Protein AF-A0A2H9T7A6-F1 (afdb_monomer_lite)

pLDDT: mean 79.47, std 16.77, range [41.09, 92.31]

Radius of gyration: 16.06 Å; chains: 1; bounding box: 26×33×52 Å

Foldseek 3Di:
DKWKAFPVPRDTAFDFQDDDDDDPQKGFPVRTPDGPDDQVLVVADAQDFGADPVRFGQAGRRPGITGGDPPGIDMDDDNPCPPVPPDPPPDPDDDDD

Structure (mmCIF, N/CA/C/O backbone):
data_AF-A0A2H9T7A6-F1
#
_entry.id   AF-A0A2H9T7A6-F1
#
loop_
_atom_site.group_PDB
_atom_site.id
_atom_site.type_symbol
_atom_site.label_atom_id
_atom_site.label_alt_id
_atom_site.label_comp_id
_atom_site.label_asym_id
_atom_site.label_entity_id
_atom_site.label_seq_id
_atom_site.pdbx_PDB_ins_code
_atom_site.Cartn_x
_atom_site.Cartn_y
_atom_site.Cartn_z
_atom_site.occupancy
_atom_site.B_iso_or_equiv
_atom_site.auth_seq_id
_atom_site.auth_comp_id
_atom_site.auth_asym_id
_atom_site.auth_atom_id
_atom_site.pdbx_PDB_model_num
ATOM 1 N N . MET A 1 1 ? -7.240 11.353 -5.476 1.00 84.56 1 MET A N 1
ATOM 2 C CA . MET A 1 1 ? -6.444 10.662 -4.436 1.00 84.56 1 MET A CA 1
ATOM 3 C C . MET A 1 1 ? -7.002 9.253 -4.257 1.00 84.56 1 MET A C 1
ATOM 5 O O . MET A 1 1 ? -8.219 9.122 -4.288 1.00 84.56 1 MET A O 1
ATOM 9 N N . LEU A 1 2 ? -6.183 8.209 -4.085 1.00 88.75 2 LEU A N 1
ATOM 10 C CA . LEU A 1 2 ? -6.685 6.839 -3.884 1.00 88.75 2 LEU A CA 1
ATOM 11 C C . LEU A 1 2 ? -6.416 6.329 -2.473 1.00 88.75 2 LEU A C 1
ATOM 13 O O . LEU A 1 2 ? -5.403 6.653 -1.866 1.00 88.75 2 LEU A O 1
ATOM 17 N N . VAL A 1 3 ? -7.326 5.514 -1.955 1.00 91.06 3 VAL A N 1
ATOM 18 C CA . VAL A 1 3 ? -7.162 4.806 -0.685 1.00 91.06 3 VAL A CA 1
ATOM 19 C C . VAL A 1 3 ? -7.095 3.321 -0.979 1.00 91.06 3 VAL A C 1
ATOM 21 O O . VAL A 1 3 ? -8.037 2.759 -1.536 1.00 91.06 3 VAL A O 1
ATOM 24 N N . PHE A 1 4 ? -5.989 2.699 -0.591 1.00 91.25 4 PHE A N 1
ATOM 25 C CA . PHE A 1 4 ? -5.806 1.259 -0.661 1.00 91.25 4 PHE A CA 1
ATOM 26 C C . PHE A 1 4 ? -6.459 0.603 0.552 1.00 91.25 4 PHE A C 1
ATOM 28 O O . PHE A 1 4 ? -6.338 1.087 1.679 1.00 91.25 4 PHE A O 1
ATOM 35 N N . LYS A 1 5 ? -7.159 -0.499 0.316 1.00 92.12 5 LYS A N 1
ATOM 36 C CA . LYS A 1 5 ? -7.799 -1.341 1.323 1.00 92.12 5 LYS A CA 1
ATOM 37 C C . LYS A 1 5 ? -7.406 -2.793 1.092 1.00 92.12 5 LYS A C 1
ATOM 39 O O . LYS A 1 5 ? -7.187 -3.197 -0.045 1.00 92.12 5 LYS A O 1
ATOM 44 N N . CYS A 1 6 ? -7.341 -3.581 2.154 1.00 92.25 6 CYS A N 1
ATOM 45 C CA . CYS A 1 6 ? -7.145 -5.024 2.034 1.00 92.25 6 CYS A CA 1
ATOM 46 C C . CYS A 1 6 ? -8.418 -5.694 1.495 1.00 92.25 6 CYS A C 1
ATOM 48 O O . CYS A 1 6 ? -9.505 -5.387 1.978 1.00 92.25 6 CYS A O 1
ATOM 50 N N . VAL A 1 7 ? -8.303 -6.637 0.554 1.00 92.31 7 VAL A N 1
ATOM 51 C CA . VAL A 1 7 ? -9.468 -7.402 0.057 1.00 92.31 7 VAL A CA 1
ATOM 52 C C . VAL A 1 7 ? -10.090 -8.263 1.163 1.00 92.31 7 VAL A C 1
ATOM 54 O O . VAL A 1 7 ? -11.312 -8.343 1.253 1.00 92.31 7 VAL A O 1
ATOM 57 N N . LYS A 1 8 ? -9.267 -8.863 2.036 1.00 91.38 8 LYS A N 1
ATOM 58 C CA . LYS A 1 8 ? -9.741 -9.770 3.096 1.00 91.38 8 LYS A CA 1
ATOM 59 C C . LYS A 1 8 ? -10.437 -9.033 4.240 1.00 91.38 8 LYS A C 1
ATOM 61 O O . LYS A 1 8 ? -11.605 -9.279 4.510 1.00 91.38 8 LYS A O 1
ATOM 66 N N . CYS A 1 9 ? -9.736 -8.115 4.909 1.00 92.19 9 CYS A N 1
ATOM 67 C CA . CYS A 1 9 ? -10.268 -7.442 6.101 1.00 92.19 9 CYS A CA 1
ATOM 68 C C . CYS A 1 9 ? -10.946 -6.096 5.814 1.00 92.19 9 CYS A C 1
ATOM 70 O O . CYS A 1 9 ? -11.487 -5.482 6.729 1.00 92.19 9 CYS A O 1
ATOM 72 N N . LYS A 1 10 ? -10.883 -5.587 4.573 1.00 89.56 10 LYS A N 1
ATOM 73 C CA . LYS A 1 10 ? -11.449 -4.291 4.141 1.00 89.56 10 LYS A CA 1
ATOM 74 C C . LYS A 1 10 ? -10.921 -3.059 4.897 1.00 89.56 10 LYS A C 1
ATOM 76 O O . LYS A 1 10 ? -11.336 -1.935 4.594 1.00 89.56 10 LYS A O 1
ATOM 81 N N . LYS A 1 11 ? -9.962 -3.232 5.817 1.00 91.56 11 LYS A N 1
ATOM 82 C CA . LYS A 1 11 ? -9.252 -2.142 6.497 1.00 91.56 11 LYS A CA 1
ATOM 83 C C . LYS A 1 11 ? -8.457 -1.314 5.489 1.00 91.56 11 LYS A C 1
ATOM 85 O O . LYS A 1 11 ? -7.955 -1.829 4.487 1.00 91.56 11 LYS A O 1
ATOM 90 N N . LYS A 1 12 ? -8.335 -0.018 5.776 1.00 91.69 12 LYS A N 1
ATOM 91 C CA . LYS A 1 12 ? -7.516 0.921 5.000 1.00 91.69 12 LYS A CA 1
ATOM 92 C C . LYS A 1 12 ? -6.041 0.622 5.263 1.00 91.69 12 LYS A C 1
ATOM 94 O O . LYS A 1 12 ? -5.666 0.427 6.412 1.00 91.69 12 LYS A O 1
ATOM 99 N N . LEU A 1 13 ? -5.241 0.574 4.204 1.00 91.56 13 LEU A N 1
ATOM 100 C CA . LEU A 1 13 ? -3.798 0.338 4.254 1.00 91.56 13 LEU A CA 1
ATOM 101 C C . LEU A 1 13 ? -3.072 1.687 4.228 1.00 91.56 13 LEU A C 1
ATOM 103 O O . LEU A 1 13 ? -2.489 2.111 5.218 1.00 91.56 13 LEU A O 1
ATOM 107 N N . TRP A 1 14 ? -3.202 2.419 3.121 1.00 91.81 14 TRP A N 1
ATOM 108 C CA . TRP A 1 14 ? -2.609 3.744 2.953 1.00 91.81 14 TRP A CA 1
ATOM 109 C C . TRP A 1 14 ? -3.363 4.599 1.935 1.00 91.81 14 TRP A C 1
ATOM 111 O O . TRP A 1 14 ? -4.179 4.116 1.141 1.00 91.81 14 TRP A O 1
ATOM 121 N N . ARG A 1 15 ? -3.082 5.900 1.961 1.00 91.12 15 ARG A N 1
ATOM 122 C CA . ARG A 1 15 ? -3.543 6.884 0.980 1.00 91.12 15 ARG A CA 1
ATOM 123 C C . ARG A 1 15 ? -2.418 7.169 -0.016 1.00 91.12 15 ARG A C 1
ATOM 125 O O . ARG A 1 15 ? -1.314 7.497 0.395 1.00 91.12 15 ARG A O 1
ATOM 132 N N . TYR A 1 16 ? -2.714 7.060 -1.306 1.00 90.56 16 TYR A N 1
ATOM 133 C CA . TYR A 1 16 ? -1.749 7.154 -2.398 1.00 90.56 16 TYR A CA 1
ATOM 134 C C . TYR A 1 16 ? -2.146 8.209 -3.434 1.00 90.56 16 TYR A C 1
ATOM 136 O O . TYR A 1 16 ? -3.267 8.197 -3.969 1.00 90.56 16 TYR A O 1
ATOM 144 N N . GLU A 1 17 ? -1.201 9.085 -3.768 1.00 88.12 17 GLU A N 1
ATOM 145 C CA . GLU A 1 17 ? -1.359 10.056 -4.845 1.00 88.12 17 GLU A CA 1
ATOM 146 C C . GLU A 1 17 ? -1.083 9.403 -6.207 1.00 88.12 17 GLU A C 1
ATOM 148 O O . GLU A 1 17 ? 0.049 9.292 -6.683 1.00 88.12 17 GLU A O 1
ATOM 153 N N . LYS A 1 18 ? -2.156 8.966 -6.873 1.00 84.50 18 LYS A N 1
ATOM 154 C CA . LYS A 1 18 ? -2.068 8.460 -8.243 1.00 84.50 18 LYS A CA 1
ATOM 155 C C . LYS A 1 18 ? -1.945 9.611 -9.243 1.00 84.50 18 LYS A C 1
ATOM 157 O O . LYS A 1 18 ? -2.895 10.369 -9.429 1.00 84.50 18 LYS A O 1
ATOM 162 N N . ILE A 1 19 ? -0.833 9.632 -9.974 1.00 83.12 19 ILE A N 1
ATOM 163 C CA . ILE A 1 19 ? -0.571 10.552 -11.087 1.00 83.12 19 ILE A CA 1
ATOM 164 C C . ILE A 1 19 ? -0.774 9.806 -12.420 1.00 83.12 19 ILE A C 1
ATOM 166 O O . ILE A 1 19 ? -0.406 8.638 -12.553 1.00 83.12 19 ILE A O 1
ATOM 170 N N . GLY A 1 20 ? -1.396 10.458 -13.405 1.00 76.06 20 GLY A N 1
ATOM 171 C CA . GLY A 1 20 ? -1.549 9.934 -14.769 1.00 76.06 20 GLY A CA 1
ATOM 172 C C . GLY A 1 20 ? -2.657 8.887 -14.991 1.00 76.06 20 GLY A C 1
ATOM 173 O O . GLY A 1 20 ? -3.411 8.486 -14.090 1.00 76.06 20 GLY A O 1
ATOM 174 N N . LYS A 1 21 ? -2.775 8.444 -16.247 1.00 68.94 21 LYS A N 1
ATOM 175 C CA . LYS A 1 21 ? -3.700 7.396 -16.713 1.00 68.94 21 LYS A CA 1
ATOM 176 C C . LYS A 1 21 ? -2.902 6.085 -16.842 1.00 68.94 21 LYS A C 1
ATOM 178 O O . LYS A 1 21 ? -1.843 6.091 -17.446 1.00 68.94 21 LYS A O 1
ATOM 183 N N . GLY A 1 22 ? -3.356 5.009 -16.196 1.00 78.81 22 GLY A N 1
ATOM 184 C CA . GLY A 1 22 ? -2.640 3.723 -16.124 1.00 78.81 22 GLY A CA 1
ATOM 185 C C . GLY A 1 22 ? -2.936 2.956 -14.832 1.00 78.81 22 GLY A C 1
ATOM 186 O O . GLY A 1 22 ? -3.420 3.564 -13.870 1.00 78.81 22 GLY A O 1
ATOM 187 N N . ASP A 1 23 ? -2.650 1.657 -14.816 1.00 80.44 23 ASP A N 1
ATOM 188 C CA . ASP A 1 23 ? -2.846 0.782 -13.655 1.00 80.44 23 ASP A CA 1
ATOM 189 C C . ASP A 1 23 ? -1.775 0.982 -12.582 1.00 80.44 23 ASP A C 1
ATOM 191 O O . ASP A 1 23 ? -0.652 1.411 -12.854 1.00 80.44 23 ASP A O 1
ATOM 195 N N . ILE A 1 24 ? -2.114 0.647 -11.337 1.00 81.94 24 ILE A N 1
ATOM 196 C CA . ILE A 1 24 ? -1.193 0.775 -10.206 1.00 81.94 24 ILE A CA 1
ATOM 197 C C . ILE A 1 24 ? -0.487 -0.557 -9.990 1.00 81.94 24 ILE A C 1
ATOM 199 O O . ILE A 1 24 ? -0.897 -1.391 -9.190 1.00 81.94 24 ILE A O 1
ATOM 203 N N . VAL A 1 25 ? 0.586 -0.758 -10.748 1.00 85.56 25 VAL A N 1
ATOM 204 C CA . VAL A 1 25 ? 1.476 -1.916 -10.576 1.00 85.56 25 VAL A CA 1
ATOM 205 C C . VAL A 1 25 ? 2.529 -1.627 -9.503 1.00 85.56 25 VAL A C 1
ATOM 207 O O . VAL A 1 25 ? 2.878 -2.497 -8.707 1.00 85.56 25 VAL A O 1
ATOM 210 N N . ARG A 1 26 ? 3.009 -0.378 -9.459 1.00 89.00 26 ARG A N 1
ATOM 211 C CA . ARG A 1 26 ? 4.060 0.086 -8.549 1.00 89.00 26 ARG A CA 1
ATOM 212 C C . ARG A 1 26 ? 3.550 1.247 -7.708 1.00 89.00 26 ARG A C 1
ATOM 214 O O . ARG A 1 26 ? 3.075 2.247 -8.246 1.00 89.00 26 ARG A O 1
ATOM 221 N N . VAL A 1 27 ? 3.670 1.116 -6.394 1.00 90.19 27 VAL A N 1
ATOM 222 C CA . VAL A 1 27 ? 3.318 2.156 -5.424 1.00 90.19 27 VAL A CA 1
ATOM 223 C C . VAL A 1 27 ? 4.615 2.729 -4.870 1.00 90.19 27 VAL A C 1
ATOM 225 O O . VAL A 1 27 ? 5.287 2.101 -4.062 1.00 90.19 27 VAL A O 1
ATOM 228 N N . HIS A 1 28 ? 4.992 3.916 -5.333 1.00 90.31 28 HIS A N 1
ATOM 229 C CA . HIS A 1 28 ? 6.166 4.628 -4.823 1.00 90.31 28 HIS A CA 1
ATOM 230 C C . HIS A 1 28 ? 5.923 5.100 -3.389 1.00 90.31 28 HIS A C 1
ATOM 232 O O . HIS A 1 28 ? 4.896 5.737 -3.143 1.00 90.31 28 HIS A O 1
ATOM 238 N N . LYS A 1 29 ? 6.864 4.817 -2.476 1.00 88.12 29 LYS A N 1
ATOM 239 C CA . LYS A 1 29 ? 6.738 5.168 -1.051 1.00 88.12 29 LYS A CA 1
ATOM 240 C C . LYS A 1 29 ? 6.596 6.680 -0.843 1.00 88.12 29 LYS A C 1
ATOM 242 O O . LYS A 1 29 ? 5.742 7.109 -0.083 1.0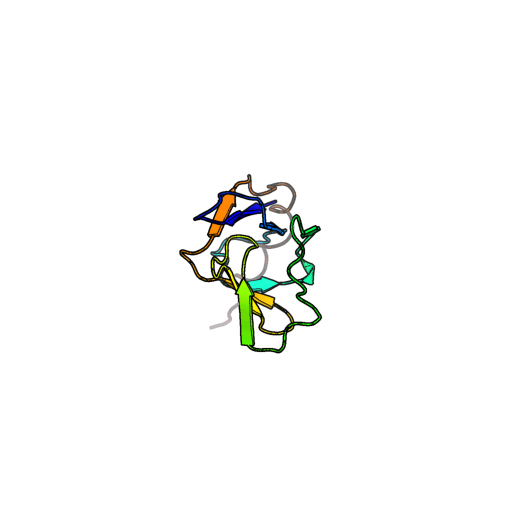0 88.12 29 LYS A O 1
ATOM 247 N N . GLU A 1 30 ? 7.315 7.474 -1.633 1.00 88.88 30 GLU A N 1
ATOM 248 C CA . GLU A 1 30 ? 7.270 8.948 -1.628 1.00 88.88 30 GLU A CA 1
ATOM 249 C C . GLU A 1 30 ? 5.882 9.543 -1.920 1.00 88.88 30 GLU A C 1
ATOM 251 O O . GLU A 1 30 ? 5.585 10.664 -1.526 1.00 88.88 30 GLU A O 1
ATOM 256 N N . ARG A 1 31 ? 5.015 8.806 -2.628 1.00 88.50 31 ARG A N 1
ATOM 257 C CA . ARG A 1 31 ? 3.652 9.253 -2.980 1.00 88.50 31 ARG A CA 1
ATOM 258 C C . ARG A 1 31 ? 2.592 8.711 -2.021 1.00 88.50 31 ARG A C 1
ATOM 260 O O . ARG A 1 31 ? 1.391 8.812 -2.296 1.00 88.50 31 ARG A O 1
ATOM 267 N N . ILE A 1 32 ? 3.017 8.052 -0.945 1.00 90.44 32 ILE A N 1
ATOM 268 C CA . ILE A 1 32 ? 2.128 7.603 0.115 1.00 90.44 32 ILE A CA 1
ATOM 269 C C . ILE A 1 32 ? 1.982 8.749 1.110 1.00 90.44 32 ILE A C 1
ATOM 271 O O . ILE A 1 32 ? 2.869 9.030 1.902 1.00 90.44 32 ILE A O 1
ATOM 275 N N . ASN A 1 33 ? 0.823 9.400 1.084 1.00 89.44 33 ASN A N 1
ATOM 276 C CA . ASN A 1 33 ? 0.566 10.565 1.930 1.00 89.44 33 ASN A CA 1
ATOM 277 C C . ASN A 1 33 ? 0.281 10.176 3.383 1.00 89.44 33 ASN A C 1
ATOM 279 O O . ASN A 1 33 ? 0.384 11.010 4.276 1.00 89.44 33 ASN A O 1
ATOM 283 N N . ARG A 1 34 ? -0.211 8.953 3.612 1.00 90.00 34 ARG A N 1
ATOM 284 C CA . ARG A 1 34 ? -0.597 8.479 4.944 1.00 90.00 34 ARG A CA 1
ATOM 285 C C . ARG A 1 34 ? -0.666 6.962 4.988 1.00 90.00 34 ARG A C 1
ATOM 287 O O . ARG A 1 34 ? -1.374 6.373 4.168 1.00 90.00 34 ARG A O 1
ATOM 294 N N . PHE A 1 35 ? -0.046 6.367 5.998 1.00 90.38 35 PHE A N 1
ATOM 295 C CA . PHE A 1 35 ? -0.278 4.985 6.408 1.00 90.38 35 PHE A CA 1
ATOM 296 C C . PHE A 1 35 ? -1.389 4.937 7.468 1.00 90.38 35 PHE A C 1
ATOM 298 O O . PHE A 1 35 ? -1.520 5.846 8.287 1.00 90.38 35 PHE A O 1
ATOM 305 N N . PHE A 1 36 ? -2.256 3.927 7.390 1.00 90.06 36 PHE A N 1
ATOM 306 C CA . PHE A 1 36 ? -3.327 3.678 8.366 1.00 90.06 36 PHE A CA 1
ATOM 307 C C . PHE A 1 36 ? -3.036 2.470 9.266 1.00 90.06 36 PHE A C 1
ATOM 309 O O . PHE A 1 36 ? -3.811 2.221 10.182 1.00 90.06 36 PHE A O 1
ATOM 316 N N . GLN A 1 37 ? -1.978 1.718 8.966 1.00 87.62 37 GLN A N 1
ATOM 317 C CA . GLN A 1 37 ? -1.469 0.577 9.728 1.00 87.62 37 GLN A CA 1
ATOM 318 C C . GLN A 1 37 ? 0.058 0.667 9.724 1.00 87.62 37 GLN A C 1
ATOM 320 O O . GLN A 1 37 ? 0.631 1.231 8.781 1.00 87.62 37 GLN A O 1
ATOM 325 N N . ASP A 1 38 ? 0.695 0.078 10.729 1.00 85.94 38 ASP A N 1
ATOM 326 C CA . ASP A 1 38 ? 2.148 -0.023 10.809 1.00 85.94 38 ASP A CA 1
ATOM 327 C C . ASP A 1 38 ? 2.639 -1.228 10.003 1.00 85.94 38 ASP A C 1
ATOM 329 O O . ASP A 1 38 ? 2.402 -2.385 10.338 1.00 85.94 38 ASP A O 1
ATOM 333 N N . PHE A 1 39 ? 3.299 -0.943 8.880 1.00 81.69 39 PHE A N 1
ATOM 334 C CA . PHE A 1 39 ? 3.830 -1.962 7.966 1.00 81.69 39 PHE A CA 1
ATOM 335 C C . PHE A 1 39 ? 5.343 -2.175 8.110 1.00 81.69 39 PHE A C 1
ATOM 337 O O . PHE A 1 39 ? 5.895 -2.970 7.352 1.00 81.69 39 PHE A O 1
ATOM 344 N N . HIS A 1 40 ? 6.014 -1.430 9.000 1.00 82.62 40 HIS A N 1
ATOM 345 C CA . HIS A 1 40 ? 7.470 -1.476 9.217 1.00 82.62 40 HIS A CA 1
ATOM 346 C C . HIS A 1 40 ? 8.286 -1.480 7.905 1.00 82.62 40 HIS A C 1
ATOM 348 O O . HIS A 1 40 ? 9.258 -2.210 7.740 1.00 82.62 40 HIS A O 1
ATOM 354 N N . LEU A 1 41 ? 7.872 -0.670 6.919 1.00 79.62 41 LEU A N 1
ATOM 355 C CA . LEU A 1 41 ? 8.418 -0.710 5.549 1.00 79.62 41 LEU A CA 1
ATOM 356 C C . LEU A 1 41 ? 9.902 -0.340 5.437 1.00 79.62 41 LEU A C 1
ATOM 358 O O . LEU A 1 41 ? 10.495 -0.582 4.380 1.00 79.62 41 LEU A O 1
ATOM 362 N N . GLU A 1 42 ? 10.448 0.315 6.458 1.00 79.00 42 GLU A N 1
ATOM 363 C CA . GLU A 1 42 ? 11.856 0.711 6.553 1.00 79.00 42 GLU A CA 1
ATOM 364 C C . GLU A 1 42 ? 12.725 -0.416 7.116 1.00 79.00 42 GLU A C 1
ATOM 366 O O . GLU A 1 42 ? 13.861 -0.581 6.687 1.00 79.00 42 GLU A O 1
ATOM 371 N N . GLU A 1 43 ? 12.168 -1.239 8.005 1.00 83.31 43 GLU A N 1
ATOM 372 C CA . GLU A 1 43 ? 12.852 -2.385 8.617 1.00 83.31 43 GLU A CA 1
ATOM 373 C C . GLU A 1 43 ? 12.824 -3.624 7.710 1.00 83.31 43 GLU A C 1
ATOM 375 O O . GLU A 1 43 ? 13.656 -4.523 7.825 1.00 83.31 43 GLU A O 1
ATOM 380 N N . LEU A 1 44 ? 11.859 -3.688 6.787 1.00 83.88 44 LEU A N 1
ATOM 381 C CA . LEU A 1 44 ? 11.715 -4.818 5.880 1.00 83.88 44 LEU A CA 1
ATOM 382 C C . LEU A 1 44 ? 12.850 -4.862 4.840 1.00 83.88 44 LEU A C 1
ATOM 384 O O . LEU A 1 44 ? 13.025 -3.893 4.091 1.00 83.88 44 LEU A O 1
ATOM 388 N N . PRO A 1 45 ? 13.539 -6.009 4.678 1.00 88.00 45 PRO A N 1
ATOM 389 C CA . PRO A 1 45 ? 14.544 -6.163 3.639 1.00 88.00 45 PRO A CA 1
ATOM 390 C C . PRO A 1 45 ? 13.940 -6.016 2.237 1.00 88.00 45 PRO A C 1
ATOM 392 O O . PRO A 1 45 ? 12.726 -6.126 2.014 1.00 88.00 45 PRO A O 1
ATOM 395 N N . ILE A 1 46 ? 14.812 -5.763 1.263 1.00 87.38 46 ILE A N 1
ATOM 396 C CA . ILE A 1 46 ? 14.431 -5.768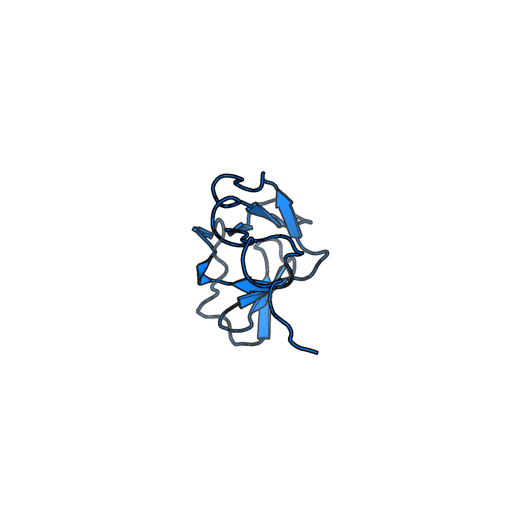 -0.150 1.00 87.38 46 ILE A CA 1
ATOM 397 C C . ILE A 1 46 ? 13.890 -7.165 -0.488 1.00 87.38 46 ILE A C 1
ATOM 399 O O . ILE A 1 46 ? 14.409 -8.175 -0.027 1.00 87.38 46 ILE A O 1
ATOM 403 N N . ASP A 1 47 ? 12.809 -7.205 -1.259 1.00 86.94 47 ASP A N 1
ATOM 404 C CA . ASP A 1 47 ? 12.017 -8.384 -1.618 1.00 86.94 47 ASP A CA 1
ATOM 405 C C . ASP A 1 47 ? 11.146 -9.014 -0.523 1.00 86.94 47 ASP A C 1
ATOM 407 O O . ASP A 1 47 ? 10.386 -9.950 -0.799 1.00 86.94 47 ASP A O 1
ATOM 411 N N . ALA A 1 48 ? 11.123 -8.434 0.680 1.00 90.25 48 ALA A N 1
ATOM 412 C CA . ALA A 1 48 ? 10.220 -8.875 1.735 1.00 90.25 48 ALA A CA 1
ATOM 413 C C . ALA A 1 48 ? 8.741 -8.705 1.354 1.00 90.25 48 ALA A C 1
ATOM 415 O O . ALA A 1 48 ? 8.335 -7.738 0.698 1.00 90.25 48 ALA A O 1
ATOM 416 N N . ARG A 1 49 ? 7.904 -9.642 1.808 1.00 90.38 49 ARG A N 1
ATOM 417 C CA . ARG A 1 49 ? 6.449 -9.567 1.638 1.00 90.38 49 ARG A CA 1
ATOM 418 C C . ARG A 1 49 ? 5.864 -8.582 2.642 1.00 90.38 49 ARG A C 1
ATOM 420 O O . ARG A 1 49 ? 6.106 -8.689 3.837 1.00 90.38 49 ARG A O 1
ATOM 427 N N . ILE A 1 50 ? 5.040 -7.668 2.152 1.00 90.19 50 ILE A N 1
ATOM 428 C CA . ILE A 1 50 ? 4.280 -6.731 2.972 1.00 90.19 50 ILE A CA 1
ATOM 429 C C . ILE A 1 50 ? 2.962 -7.399 3.323 1.00 90.19 50 ILE A C 1
ATOM 431 O O . ILE A 1 50 ? 2.140 -7.695 2.447 1.00 90.19 50 ILE A O 1
ATOM 435 N N . LEU A 1 51 ? 2.779 -7.640 4.613 1.00 90.44 51 LEU A N 1
ATOM 436 C CA . LEU A 1 51 ? 1.582 -8.248 5.162 1.00 90.44 51 LEU A CA 1
ATOM 437 C C . LEU A 1 51 ? 0.697 -7.163 5.772 1.00 90.44 51 LEU A C 1
ATOM 439 O O . LEU A 1 51 ? 1.174 -6.214 6.383 1.00 90.44 51 LEU A O 1
ATOM 443 N N . CYS A 1 52 ? -0.609 -7.298 5.587 1.00 89.69 52 CYS A N 1
ATOM 444 C CA . CYS A 1 52 ? -1.579 -6.575 6.399 1.00 89.69 52 CYS A CA 1
ATOM 445 C C . CYS A 1 52 ? -1.647 -7.213 7.792 1.00 89.69 52 CYS A C 1
ATOM 447 O O . CYS A 1 52 ? -1.402 -8.409 7.918 1.00 89.69 52 CYS A O 1
ATOM 449 N N . GLU A 1 53 ? -2.099 -6.467 8.803 1.00 87.69 53 GLU A N 1
ATOM 450 C CA . GLU A 1 53 ? -2.373 -6.981 10.161 1.00 87.69 53 GLU A CA 1
ATOM 451 C C . GLU A 1 53 ? -3.245 -8.250 10.180 1.00 87.69 53 GLU A C 1
ATOM 453 O O . GLU A 1 53 ? -3.172 -9.056 11.096 1.00 87.69 53 GLU A O 1
ATOM 458 N N . CYS A 1 54 ? -4.085 -8.446 9.158 1.00 88.38 54 CYS A N 1
ATOM 459 C CA . CYS A 1 54 ? -4.909 -9.650 9.010 1.00 88.38 54 CYS A CA 1
ATOM 460 C C . CYS A 1 54 ? -4.171 -10.871 8.420 1.00 88.38 54 CYS A C 1
ATOM 462 O O . CYS A 1 54 ? -4.813 -11.871 8.110 1.00 88.38 54 CYS A O 1
ATOM 464 N N . GLY A 1 55 ? -2.864 -10.773 8.164 1.00 88.06 55 GLY A N 1
ATOM 465 C CA . GLY A 1 55 ? -2.047 -11.824 7.548 1.00 88.06 55 GLY A CA 1
ATOM 466 C C . GLY A 1 55 ? -2.136 -11.909 6.018 1.00 88.06 55 GLY A C 1
ATOM 467 O O . GLY A 1 55 ? -1.553 -12.805 5.413 1.00 88.06 55 GLY A O 1
ATOM 468 N N . ASN A 1 56 ? -2.860 -11.003 5.350 1.00 91.69 56 ASN A N 1
ATOM 469 C CA . ASN A 1 56 ? -2.938 -10.999 3.885 1.00 91.69 56 ASN A CA 1
ATOM 470 C C . ASN A 1 56 ? -1.681 -10.391 3.247 1.00 91.69 56 ASN A C 1
ATOM 472 O O . ASN A 1 56 ? -1.273 -9.298 3.638 1.00 91.69 56 ASN A O 1
ATOM 476 N N . SER A 1 57 ? -1.134 -11.029 2.210 1.00 90.31 57 SER A N 1
ATOM 477 C CA . SER A 1 57 ? -0.009 -10.492 1.442 1.00 90.31 57 SER A CA 1
ATOM 478 C C . SER A 1 57 ? -0.469 -9.395 0.485 1.00 90.31 57 SER A C 1
ATOM 480 O O . SER A 1 57 ? -1.1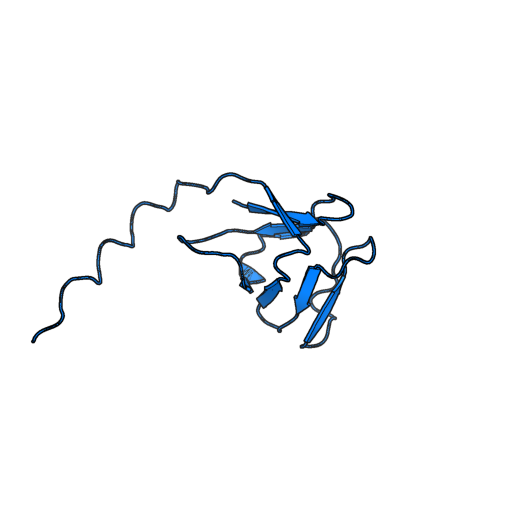58 -9.643 -0.499 1.00 90.31 57 SER A O 1
ATOM 482 N N . VAL A 1 58 ? -0.096 -8.150 0.776 1.00 90.38 58 VAL A N 1
ATOM 483 C CA . VAL A 1 58 ? -0.478 -6.976 -0.022 1.00 90.38 58 VAL A CA 1
ATOM 484 C C . VAL A 1 58 ? 0.446 -6.821 -1.232 1.00 90.38 58 VAL A C 1
ATOM 486 O O . VAL A 1 58 ? -0.009 -6.515 -2.337 1.00 90.38 58 VAL A O 1
ATOM 489 N N . GLY A 1 59 ? 1.737 -7.074 -1.052 1.00 90.62 59 GLY A N 1
ATOM 490 C CA . GLY A 1 59 ? 2.737 -6.928 -2.103 1.00 90.62 59 GLY A CA 1
ATOM 491 C C . GLY A 1 59 ? 4.142 -7.228 -1.601 1.00 90.62 59 GLY A C 1
ATOM 492 O O . GLY A 1 59 ? 4.307 -7.793 -0.523 1.00 90.62 59 GLY A O 1
ATOM 493 N N . ASN A 1 60 ? 5.146 -6.816 -2.367 1.00 91.75 60 ASN A N 1
ATOM 494 C CA . ASN A 1 60 ? 6.557 -6.980 -2.024 1.00 91.75 60 ASN A CA 1
ATOM 495 C C . ASN A 1 60 ? 7.254 -5.621 -1.944 1.00 91.75 60 ASN A C 1
ATOM 497 O O . ASN A 1 60 ? 7.037 -4.749 -2.791 1.00 91.75 60 ASN A O 1
ATOM 501 N N . ASN A 1 61 ? 8.115 -5.459 -0.944 1.00 91.69 61 ASN A N 1
ATOM 502 C CA . ASN A 1 61 ? 8.985 -4.304 -0.802 1.00 91.69 61 ASN A CA 1
ATOM 503 C C . ASN A 1 61 ? 10.124 -4.398 -1.822 1.00 91.69 61 ASN A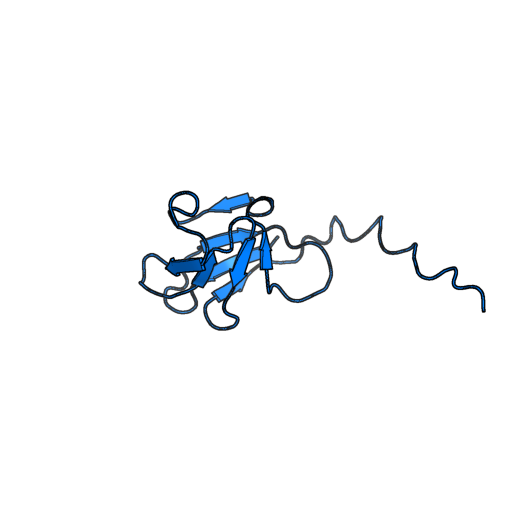 C 1
ATOM 505 O O . ASN A 1 61 ? 10.890 -5.350 -1.797 1.00 91.69 61 ASN A O 1
ATOM 509 N N . LYS A 1 62 ? 10.269 -3.418 -2.714 1.00 90.31 62 LYS A N 1
ATOM 510 C CA . LYS A 1 62 ? 11.396 -3.338 -3.663 1.00 90.31 62 LYS A CA 1
ATOM 511 C C . LYS A 1 62 ? 12.364 -2.204 -3.305 1.00 90.31 62 LYS A C 1
ATOM 513 O O . LYS A 1 62 ? 13.090 -1.712 -4.160 1.00 90.31 62 LYS A O 1
ATOM 518 N N . GLY A 1 63 ? 12.350 -1.754 -2.049 1.00 88.06 63 GLY A N 1
ATOM 519 C CA . GLY A 1 63 ? 13.142 -0.619 -1.579 1.00 88.06 63 GLY A CA 1
ATOM 520 C C . GLY A 1 63 ? 12.401 0.699 -1.791 1.00 88.06 63 GLY A C 1
ATOM 521 O O . GLY A 1 63 ? 11.736 1.178 -0.876 1.00 88.06 63 GLY A O 1
ATOM 522 N N . THR A 1 64 ? 12.462 1.268 -2.997 1.00 87.44 64 THR A N 1
ATOM 523 C CA . THR A 1 64 ? 11.880 2.595 -3.310 1.00 87.44 64 THR A CA 1
ATOM 524 C C . THR A 1 64 ? 10.377 2.557 -3.596 1.00 87.44 64 THR A C 1
ATOM 526 O O . THR A 1 64 ? 9.645 3.527 -3.374 1.00 87.44 64 THR A O 1
ATOM 529 N N . PHE A 1 65 ? 9.883 1.418 -4.075 1.00 90.56 65 PHE A N 1
ATOM 530 C CA . PHE A 1 65 ? 8.470 1.199 -4.347 1.00 90.56 65 PHE A CA 1
ATOM 531 C C . PHE A 1 65 ? 8.008 -0.153 -3.818 1.00 90.56 65 PHE A C 1
ATOM 533 O O . PHE A 1 65 ? 8.790 -1.062 -3.545 1.00 90.56 65 PHE A O 1
ATOM 540 N N . ILE A 1 66 ? 6.696 -0.276 -3.693 1.00 91.44 66 ILE A N 1
ATOM 541 C CA . ILE A 1 66 ? 6.002 -1.506 -3.355 1.00 91.44 66 ILE A CA 1
ATOM 542 C C . ILE A 1 66 ? 5.429 -2.082 -4.646 1.00 91.44 66 ILE A C 1
ATOM 544 O O . ILE A 1 66 ? 4.680 -1.411 -5.365 1.00 91.44 66 ILE A O 1
ATOM 548 N N . SER A 1 67 ? 5.794 -3.324 -4.949 1.00 91.75 67 SER A N 1
ATOM 549 C CA . SER A 1 67 ? 5.178 -4.092 -6.027 1.00 91.75 67 SER A CA 1
ATOM 550 C C . SER A 1 67 ? 3.874 -4.684 -5.513 1.00 91.75 67 SER A C 1
ATOM 552 O O . SER A 1 67 ? 3.890 -5.540 -4.630 1.00 91.75 67 SER A O 1
ATOM 554 N N . MET A 1 68 ? 2.744 -4.222 -6.038 1.00 89.81 68 MET A N 1
ATOM 555 C CA . MET A 1 68 ? 1.430 -4.641 -5.553 1.00 89.81 68 MET A CA 1
ATOM 556 C C . MET A 1 68 ? 0.972 -5.935 -6.227 1.00 89.81 68 MET A C 1
ATOM 558 O O . MET A 1 68 ? 1.087 -6.081 -7.444 1.00 89.81 68 MET A O 1
ATOM 562 N N . ALA A 1 69 ? 0.369 -6.846 -5.463 1.00 88.19 69 ALA A N 1
ATOM 563 C CA . ALA A 1 69 ? -0.299 -8.013 -6.034 1.00 88.19 69 ALA A CA 1
ATOM 564 C C . ALA A 1 69 ? -1.720 -7.628 -6.489 1.00 88.19 69 ALA A C 1
ATOM 566 O O . ALA A 1 69 ? -2.541 -7.232 -5.670 1.00 88.19 69 ALA A O 1
ATOM 567 N N . LYS A 1 70 ? -2.038 -7.733 -7.789 1.00 80.19 70 LYS A N 1
ATOM 568 C CA . LYS A 1 70 ? -3.301 -7.220 -8.377 1.00 80.19 70 LYS A CA 1
ATOM 569 C C . LYS A 1 70 ? -4.595 -7.677 -7.673 1.00 80.19 70 LYS A C 1
ATOM 571 O O . LYS A 1 70 ? -5.571 -6.940 -7.713 1.00 80.19 70 LYS A O 1
ATOM 576 N N . ASN A 1 71 ? -4.591 -8.829 -6.998 1.00 85.81 71 ASN A N 1
ATOM 577 C CA . ASN A 1 71 ? -5.771 -9.408 -6.339 1.00 85.81 71 ASN A CA 1
ATOM 578 C C . ASN A 1 71 ? -5.740 -9.322 -4.800 1.00 85.81 71 ASN A C 1
ATOM 580 O O . ASN A 1 71 ? -6.586 -9.914 -4.135 1.00 85.81 71 ASN A O 1
ATOM 584 N N . SER A 1 72 ? -4.768 -8.624 -4.205 1.00 87.00 72 SER A N 1
ATOM 585 C CA . SER A 1 72 ? -4.642 -8.530 -2.742 1.00 87.00 72 SER A CA 1
ATOM 586 C C . SER A 1 72 ? -5.275 -7.273 -2.140 1.00 87.00 72 SER A C 1
ATOM 588 O O . SER A 1 72 ? -5.515 -7.212 -0.927 1.00 87.00 72 SER A O 1
ATOM 590 N N . TYR A 1 73 ? -5.549 -6.266 -2.971 1.00 89.12 73 TYR A N 1
ATOM 591 C CA . TYR A 1 73 ? -5.993 -4.949 -2.539 1.00 89.12 73 TYR A CA 1
ATOM 592 C C . TYR A 1 73 ? -7.206 -4.455 -3.330 1.00 89.12 73 TYR A C 1
ATOM 594 O O . TYR A 1 73 ? -7.449 -4.838 -4.469 1.00 89.12 73 TYR A O 1
ATOM 602 N N . MET A 1 74 ? -7.956 -3.556 -2.706 1.00 89.94 74 MET A N 1
ATOM 603 C CA . MET A 1 74 ? -9.016 -2.778 -3.330 1.00 89.94 74 MET A CA 1
ATOM 604 C C . MET A 1 74 ? -8.628 -1.309 -3.263 1.00 89.94 74 MET A C 1
ATOM 606 O O . MET A 1 74 ? -8.123 -0.841 -2.243 1.00 89.94 74 MET A O 1
ATOM 610 N N . THR A 1 75 ? -8.900 -0.551 -4.317 1.00 88.69 75 THR A N 1
ATOM 611 C CA . THR A 1 75 ? -8.740 0.904 -4.288 1.00 88.69 75 THR A CA 1
ATOM 612 C C . THR A 1 75 ? -10.095 1.576 -4.247 1.00 88.69 75 THR A C 1
ATOM 614 O O . THR A 1 75 ? -10.958 1.294 -5.069 1.00 88.69 75 THR A O 1
ATOM 617 N N . THR A 1 76 ? -10.264 2.511 -3.321 1.00 83.12 76 THR A N 1
ATOM 618 C CA . THR A 1 76 ? -11.442 3.377 -3.250 1.00 83.12 76 THR A CA 1
ATOM 619 C C . THR A 1 76 ? -11.006 4.830 -3.320 1.00 83.12 76 THR A C 1
ATOM 621 O O . THR A 1 76 ? -10.070 5.219 -2.620 1.00 83.12 76 THR A O 1
ATOM 624 N N . GLY A 1 77 ? -11.683 5.637 -4.128 1.00 73.06 77 GLY A N 1
ATOM 625 C CA . GLY A 1 77 ? -11.446 7.074 -4.207 1.00 73.06 77 GLY A CA 1
ATOM 626 C C . GLY A 1 77 ? -11.608 7.618 -5.618 1.00 73.06 77 GLY A C 1
ATOM 627 O O . GLY A 1 77 ? -11.445 6.902 -6.604 1.00 73.06 77 GLY A O 1
ATOM 628 N N . SER A 1 78 ? -11.901 8.907 -5.698 1.00 61.44 78 SER A N 1
ATOM 629 C CA . SER A 1 78 ? -11.989 9.635 -6.957 1.00 61.44 78 SER A CA 1
ATOM 630 C C . SER A 1 78 ? -10.592 10.119 -7.354 1.00 61.44 78 SER A C 1
ATOM 632 O O . SER A 1 78 ? -9.824 10.615 -6.516 1.00 61.44 78 SER A O 1
ATOM 634 N N . LYS A 1 79 ? -10.221 9.975 -8.635 1.00 58.03 79 LYS A N 1
ATOM 635 C CA . LYS A 1 79 ? -9.058 10.696 -9.179 1.00 58.03 79 LYS A CA 1
ATOM 636 C C . LYS A 1 79 ? -9.256 12.173 -8.851 1.00 58.03 79 LYS A C 1
ATOM 638 O O . LYS A 1 79 ? -10.320 12.719 -9.122 1.00 58.03 79 LYS A O 1
ATOM 643 N N . ASP A 1 80 ? -8.257 12.792 -8.227 1.00 53.84 80 ASP A N 1
ATOM 644 C CA . ASP A 1 80 ? -8.328 14.233 -8.012 1.00 53.84 80 ASP A CA 1
ATOM 645 C C . ASP A 1 80 ? -8.064 14.857 -9.378 1.00 53.84 80 ASP A C 1
ATOM 647 O O . ASP A 1 80 ? -6.950 14.779 -9.896 1.00 53.84 80 ASP A O 1
ATOM 651 N N . ASN A 1 81 ? -9.115 15.351 -10.028 1.00 50.19 81 ASN A N 1
ATOM 652 C CA . ASN A 1 81 ? -9.027 15.846 -11.401 1.00 50.19 81 ASN A CA 1
ATOM 653 C C . ASN A 1 81 ? -8.304 17.201 -11.488 1.00 50.19 81 ASN A C 1
ATOM 655 O O . ASN A 1 81 ? -8.011 17.666 -12.586 1.00 50.19 81 ASN A O 1
ATOM 659 N N . LYS A 1 82 ? -7.958 17.819 -10.346 1.00 49.62 82 LYS A N 1
ATOM 660 C CA . LYS A 1 82 ? -7.338 19.153 -10.284 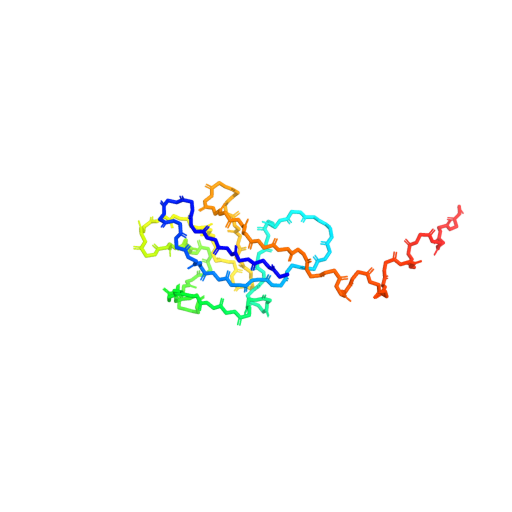1.00 49.62 82 LYS A CA 1
ATOM 661 C C . LYS A 1 82 ? -5.955 19.244 -10.942 1.00 49.62 82 LYS A C 1
ATOM 663 O O . LYS A 1 82 ? -5.524 20.342 -11.264 1.00 49.62 82 LYS A O 1
ATOM 668 N N . ARG A 1 83 ? -5.272 18.117 -11.185 1.00 47.56 83 ARG A N 1
ATOM 669 C CA . ARG A 1 83 ? -3.955 18.067 -11.856 1.00 47.56 83 ARG A CA 1
ATOM 670 C C . ARG A 1 83 ? -3.985 17.516 -13.290 1.00 47.56 83 ARG A C 1
ATOM 672 O O . ARG A 1 83 ? -2.927 17.283 -13.863 1.00 47.56 83 ARG A O 1
ATOM 679 N N . MET A 1 84 ? -5.161 17.307 -13.899 1.00 45.88 84 MET A N 1
ATOM 680 C CA . MET A 1 84 ? -5.251 16.891 -15.314 1.00 45.88 84 MET A CA 1
ATOM 681 C C . MET A 1 84 ? -5.130 18.042 -16.331 1.00 45.88 84 MET A C 1
ATOM 683 O O . MET A 1 84 ? -5.219 17.788 -17.529 1.00 45.88 84 MET A O 1
ATOM 687 N N . MET A 1 85 ? -4.866 19.279 -15.903 1.00 43.59 85 MET A N 1
ATOM 688 C CA . MET A 1 85 ? -4.564 20.397 -16.805 1.00 43.59 85 MET A CA 1
ATOM 689 C C . MET A 1 85 ? -3.172 20.952 -16.502 1.00 43.59 85 MET A C 1
ATOM 691 O O . MET A 1 85 ? -2.860 21.213 -15.345 1.00 43.59 85 MET A O 1
ATOM 695 N N . LYS A 1 86 ? -2.388 21.169 -17.567 1.00 41.78 86 LYS A N 1
ATOM 696 C CA . LYS A 1 86 ? -0.963 21.563 -17.630 1.00 41.78 86 LYS A CA 1
ATOM 697 C C . LYS A 1 86 ? 0.027 20.388 -17.611 1.00 41.78 86 LYS A C 1
ATOM 699 O O . LYS A 1 86 ? 0.677 20.130 -16.608 1.00 41.78 86 LYS A O 1
ATOM 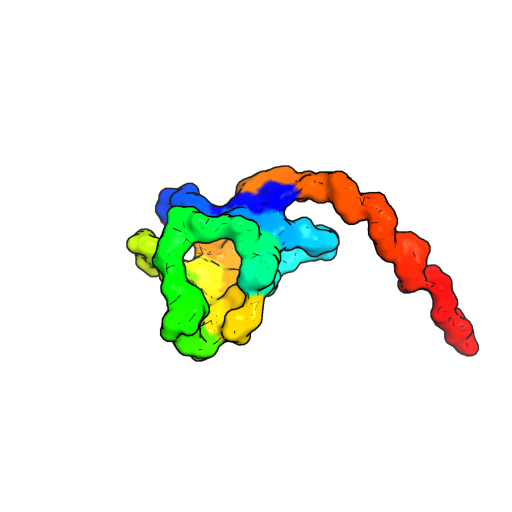704 N N . GLY A 1 87 ? 0.180 19.687 -18.738 1.00 43.03 87 GLY A N 1
ATOM 705 C CA . GLY A 1 87 ? 1.403 18.894 -18.942 1.00 43.03 87 GLY A CA 1
ATOM 706 C C . GLY A 1 87 ? 1.407 17.907 -20.106 1.00 43.03 87 GLY A C 1
ATOM 707 O O . GLY A 1 87 ? 2.423 17.767 -20.768 1.00 43.03 87 GLY A O 1
ATOM 708 N N . TYR A 1 88 ? 0.284 17.259 -20.421 1.00 43.78 88 TYR A N 1
ATOM 709 C CA . TYR A 1 88 ? 0.235 16.240 -21.484 1.00 43.78 88 TYR A CA 1
ATOM 710 C C . TYR A 1 88 ? -0.293 16.791 -22.817 1.00 43.78 88 TYR A C 1
ATOM 712 O O . TYR A 1 88 ? -1.169 16.192 -23.437 1.00 43.78 88 TYR A O 1
ATOM 720 N N . GLN A 1 89 ? 0.221 17.948 -23.243 1.00 43.12 89 GLN A N 1
ATOM 721 C CA . GLN A 1 89 ? -0.085 18.524 -24.562 1.00 43.12 89 GLN A CA 1
ATOM 722 C C . GLN A 1 89 ? 1.154 18.806 -25.431 1.00 43.12 89 GLN A C 1
ATOM 724 O O . GLN A 1 89 ? 1.002 19.209 -26.575 1.00 43.12 89 GLN A O 1
ATOM 729 N N . TYR A 1 90 ? 2.366 18.512 -24.956 1.00 41.09 90 TYR A N 1
ATOM 730 C CA . TYR A 1 90 ? 3.587 18.539 -25.770 1.00 41.09 90 TYR A CA 1
ATOM 731 C C . TYR A 1 90 ? 4.268 17.171 -25.683 1.00 41.09 90 TYR A C 1
ATOM 733 O O . TYR A 1 90 ? 4.195 16.545 -24.632 1.00 41.09 90 TYR A O 1
ATOM 741 N N . LEU A 1 91 ? 4.895 16.716 -26.776 1.00 42.62 91 LEU A N 1
ATOM 742 C CA . LEU A 1 91 ? 5.452 15.370 -27.057 1.00 42.62 91 LEU A CA 1
ATOM 743 C C . LEU A 1 91 ? 4.642 14.472 -28.025 1.00 42.62 91 LEU A C 1
ATOM 745 O O . LEU A 1 91 ? 4.796 13.252 -28.017 1.00 42.62 91 LEU A O 1
ATOM 749 N N . ARG A 1 92 ? 3.830 15.053 -28.925 1.00 44.06 92 ARG A N 1
ATOM 750 C CA . ARG A 1 92 ? 3.435 14.408 -30.208 1.00 44.06 92 ARG A CA 1
ATOM 751 C C . ARG A 1 92 ? 3.551 15.336 -31.435 1.00 44.06 92 ARG A C 1
ATOM 753 O O . ARG A 1 92 ? 2.735 15.276 -32.345 1.00 44.06 92 ARG A O 1
ATOM 760 N N . ARG A 1 93 ? 4.558 16.202 -31.429 1.00 47.41 93 ARG A N 1
ATOM 761 C CA . ARG A 1 93 ? 5.146 16.958 -32.552 1.00 47.41 93 ARG A CA 1
ATOM 762 C C . ARG A 1 93 ? 6.590 17.130 -32.066 1.00 47.41 93 ARG A C 1
ATOM 764 O O . ARG A 1 93 ? 6.748 17.622 -30.958 1.00 47.41 93 ARG A O 1
ATOM 771 N N . ASP A 1 94 ? 7.621 16.472 -32.572 1.00 45.38 94 ASP A N 1
ATOM 772 C CA . ASP A 1 94 ? 8.037 16.310 -33.954 1.00 45.38 94 ASP A CA 1
ATOM 773 C C . ASP A 1 94 ? 8.851 15.010 -34.076 1.00 45.38 94 ASP A C 1
ATOM 775 O O . ASP A 1 94 ? 9.780 14.768 -33.305 1.00 45.38 94 ASP A O 1
ATOM 779 N N . ARG A 1 95 ? 8.491 14.154 -35.033 1.00 46.44 95 ARG A N 1
ATOM 780 C CA . ARG A 1 95 ? 9.374 13.112 -35.562 1.00 46.44 95 ARG A CA 1
ATOM 781 C C . ARG A 1 95 ? 9.611 13.515 -37.019 1.00 46.44 95 ARG A C 1
ATOM 783 O O . ARG A 1 95 ? 8.646 13.425 -37.776 1.00 46.44 95 ARG A O 1
ATOM 790 N N . PRO A 1 96 ? 10.797 14.019 -37.394 1.00 53.44 96 PRO A N 1
ATOM 791 C CA . PRO A 1 96 ? 11.133 14.151 -38.801 1.00 53.44 96 PRO A CA 1
ATOM 792 C C . PRO A 1 96 ? 11.271 12.751 -39.413 1.00 53.44 96 PRO A C 1
ATOM 794 O O . PRO A 1 96 ? 11.710 11.822 -38.725 1.00 53.44 96 PRO A O 1
ATOM 797 N N . GLU A 1 97 ? 10.800 12.622 -40.652 1.00 57.72 97 GLU A N 1
ATOM 798 C CA . GLU A 1 97 ? 10.897 11.425 -41.499 1.00 57.72 97 GLU A CA 1
ATOM 799 C C . GLU A 1 97 ? 12.345 11.085 -41.867 1.00 57.72 97 GLU A C 1
ATOM 801 O O . GLU A 1 97 ? 13.152 12.029 -42.041 1.00 57.72 97 GLU A O 1
#

Secondary structure (DSSP, 8-state):
-EEEEETTT--EEEEE---SSS--SEEEGGGEEEESS---TTTSPTT-EEE-TTS-EEEEE-SSEEEE-TTTEEEE----GGGSSSSTTSSSS----

Sequence (97 aa):
MLVFKCVKCKKKLWRYEKIGKGDIVRVHKERINRFFQDFHLEELPIDARILCECGNSVGNNKGTFISMAKNSYMTTGSKDNKRMMKGYQYLRRDRPE

Organism: NCBI:txid1711999